Protein AF-A0A1F3V423-F1 (afdb_monomer_lite)

Radius of gyration: 25.8 Å; chains: 1; bounding box: 74×19×71 Å

Foldseek 3Di:
DLVVLVVLLVVLVVLLVVLLVLLVVLLVCLVVVVVVSNVVSVVVSVVSVVVSVVSVVVNVVCVVVPPDCVVCVVVVVVVVVSVVVVVVSVVSSVVSVVSSVVSVVVVVVVVVVVVVVVVVVVVVVVPDPPVVPDD

Sequence (135 aa):
MKEKIYEMLMEYTSLVDALVEKSEAILLASEQGNIDFINREAENRLSLVNILEHIQDKIDLLIPQINDLNSNRELLELLKVWLGELEIWSGRVQWIDNQIYDFLNAMKEDTAKEVANIFRSINQFKGYDLSSVKK

Structure (mmCIF, N/CA/C/O backbone):
data_AF-A0A1F3V423-F1
#
_entry.id   AF-A0A1F3V423-F1
#
loop_
_atom_site.group_PDB
_atom_site.id
_atom_site.type_symbol
_atom_site.label_atom_id
_atom_site.label_alt_id
_atom_site.label_comp_id
_atom_site.label_asym_id
_atom_site.label_entity_id
_atom_site.label_seq_id
_atom_site.pdbx_PDB_ins_code
_atom_site.Cartn_x
_atom_site.Cartn_y
_atom_site.Cartn_z
_atom_site.occupancy
_atom_site.B_iso_or_equiv
_atom_site.auth_seq_id
_atom_site.auth_comp_id
_atom_site.auth_asym_id
_atom_site.auth_atom_id
_atom_site.pdbx_PDB_model_num
ATOM 1 N N . MET A 1 1 ? 11.707 -1.154 -27.965 1.00 70.00 1 MET A N 1
ATOM 2 C CA . MET A 1 1 ? 12.116 -1.794 -26.690 1.00 70.00 1 MET A CA 1
ATOM 3 C C . MET A 1 1 ? 12.321 -0.748 -25.605 1.00 70.00 1 MET A C 1
ATOM 5 O O . MET A 1 1 ? 11.588 -0.805 -24.635 1.00 70.00 1 MET A O 1
ATOM 9 N N . LYS A 1 2 ? 13.226 0.227 -25.788 1.00 74.94 2 LYS A N 1
ATOM 10 C CA . LYS A 1 2 ? 13.409 1.343 -24.840 1.00 74.94 2 LYS A CA 1
ATOM 11 C C . LYS A 1 2 ? 12.117 2.109 -24.546 1.00 74.94 2 LYS A C 1
ATOM 13 O O . LYS A 1 2 ? 11.737 2.211 -23.395 1.00 74.94 2 LYS A O 1
ATOM 18 N N . GLU A 1 3 ? 11.422 2.553 -25.594 1.00 83.50 3 GLU A N 1
ATOM 19 C CA . GLU A 1 3 ? 10.132 3.260 -25.498 1.00 83.50 3 GLU A CA 1
ATOM 20 C C . GLU A 1 3 ? 9.105 2.485 -24.665 1.00 83.50 3 GLU A C 1
ATOM 22 O O . GLU A 1 3 ? 8.564 3.015 -23.707 1.00 83.50 3 GLU A O 1
ATOM 27 N N . LYS A 1 4 ? 8.975 1.179 -24.921 1.00 85.44 4 LYS A N 1
ATOM 28 C CA . LYS A 1 4 ? 8.108 0.287 -24.144 1.00 85.44 4 LYS A CA 1
ATOM 29 C C . LYS A 1 4 ? 8.486 0.219 -22.658 1.00 85.44 4 LYS A C 1
ATOM 31 O O . LYS A 1 4 ? 7.600 0.182 -21.818 1.00 85.44 4 LYS A O 1
ATOM 36 N N . ILE A 1 5 ? 9.779 0.176 -22.324 1.00 87.81 5 ILE A N 1
ATOM 37 C CA . ILE A 1 5 ? 10.213 0.199 -20.918 1.00 87.81 5 ILE A CA 1
ATOM 38 C C . ILE A 1 5 ? 9.884 1.557 -20.296 1.00 87.81 5 ILE A C 1
ATOM 40 O O . ILE A 1 5 ? 9.351 1.583 -19.198 1.00 87.81 5 ILE A O 1
ATOM 44 N N . TYR A 1 6 ? 10.133 2.672 -20.989 1.00 88.81 6 TYR A N 1
ATOM 45 C CA . TYR A 1 6 ? 9.790 4.003 -20.479 1.00 88.81 6 TYR A CA 1
ATOM 46 C C . TYR A 1 6 ? 8.294 4.148 -20.183 1.00 88.81 6 TYR A C 1
ATOM 48 O O . TYR A 1 6 ? 7.936 4.588 -19.094 1.00 88.81 6 TYR A O 1
ATOM 56 N N . GLU A 1 7 ? 7.431 3.726 -21.109 1.00 91.06 7 GLU A N 1
ATOM 57 C CA . GLU A 1 7 ? 5.976 3.722 -20.916 1.00 91.06 7 GLU A CA 1
ATOM 58 C C . GLU A 1 7 ? 5.577 2.898 -19.689 1.00 91.06 7 GLU A C 1
ATOM 60 O O . GLU A 1 7 ? 4.796 3.359 -18.862 1.00 91.06 7 GLU A O 1
ATOM 65 N N . MET A 1 8 ? 6.167 1.710 -19.531 1.00 92.31 8 MET A N 1
ATOM 66 C CA . MET A 1 8 ? 5.890 0.836 -18.393 1.00 92.31 8 MET A CA 1
ATOM 67 C C . MET A 1 8 ? 6.371 1.416 -17.063 1.00 92.31 8 MET A C 1
ATOM 69 O O . MET A 1 8 ? 5.667 1.291 -16.068 1.00 92.31 8 MET A O 1
ATOM 73 N N . LEU A 1 9 ? 7.544 2.054 -17.033 1.00 92.38 9 LEU A N 1
ATOM 74 C CA . LEU A 1 9 ? 8.047 2.724 -15.832 1.00 92.38 9 LEU A CA 1
ATOM 75 C C . LEU A 1 9 ? 7.129 3.887 -15.443 1.00 92.38 9 LEU A C 1
ATOM 77 O O . LEU A 1 9 ? 6.769 4.007 -14.280 1.00 92.38 9 LEU A O 1
ATOM 81 N N . MET A 1 10 ? 6.689 4.697 -16.412 1.00 91.25 10 MET A N 1
ATOM 82 C CA . MET A 1 10 ? 5.746 5.795 -16.173 1.00 91.25 10 MET A CA 1
ATOM 83 C C . MET A 1 10 ? 4.378 5.311 -15.679 1.00 91.25 10 MET A C 1
ATOM 85 O O . MET A 1 10 ? 3.806 5.905 -14.761 1.00 91.25 10 MET A O 1
ATOM 89 N N . GLU A 1 11 ? 3.845 4.251 -16.292 1.00 94.06 11 GLU A N 1
ATOM 90 C CA . GLU A 1 11 ? 2.592 3.617 -15.874 1.00 94.06 11 GLU A CA 1
ATOM 91 C C . GLU A 1 11 ? 2.716 3.087 -14.443 1.00 94.06 11 GLU A C 1
ATOM 93 O O . GLU A 1 11 ? 1.877 3.398 -13.599 1.00 94.06 11 GLU A O 1
ATOM 98 N N . TYR A 1 12 ? 3.799 2.360 -14.148 1.00 94.75 12 TYR A N 1
ATOM 99 C CA . TYR A 1 12 ? 4.085 1.851 -12.811 1.00 94.75 12 TYR A CA 1
ATOM 100 C C . TYR A 1 12 ? 4.153 2.987 -11.788 1.00 94.75 12 TYR A C 1
ATOM 102 O O . TYR A 1 12 ? 3.494 2.928 -10.755 1.00 94.75 12 TYR A O 1
ATOM 110 N N . THR A 1 13 ? 4.898 4.049 -12.099 1.00 92.62 13 THR A N 1
ATOM 111 C CA . THR A 1 13 ? 5.033 5.235 -11.248 1.00 92.62 13 THR A CA 1
ATOM 112 C C . THR A 1 13 ? 3.670 5.853 -10.934 1.00 92.62 13 THR A C 1
ATOM 114 O O . THR A 1 13 ? 3.325 6.032 -9.769 1.00 92.62 13 THR A O 1
ATOM 117 N N . SER A 1 14 ? 2.834 6.053 -11.952 1.00 93.56 14 SER A N 1
ATOM 118 C CA . SER A 1 14 ? 1.487 6.613 -11.770 1.00 93.56 14 SER A CA 1
ATOM 119 C C . SER A 1 14 ? 0.583 5.718 -10.908 1.00 93.56 14 SER A C 1
ATOM 121 O O . SER A 1 14 ? -0.236 6.206 -10.130 1.00 93.56 14 SER A O 1
ATOM 123 N N . LEU A 1 15 ? 0.719 4.395 -11.032 1.00 94.94 15 LEU A N 1
ATOM 124 C CA . LEU A 1 15 ? -0.051 3.433 -10.244 1.00 94.94 15 LEU A CA 1
ATOM 125 C C . LEU A 1 15 ? 0.401 3.365 -8.783 1.00 94.94 15 LEU A C 1
ATOM 127 O O . LEU A 1 15 ? -0.437 3.160 -7.904 1.00 94.94 15 LEU A O 1
ATOM 131 N N . VAL A 1 16 ? 1.692 3.553 -8.498 1.00 94.75 16 VAL A N 1
ATOM 132 C CA . VAL A 1 16 ? 2.165 3.639 -7.111 1.00 94.75 16 VAL A CA 1
ATOM 133 C C . VAL A 1 16 ? 1.713 4.939 -6.453 1.00 94.75 16 VAL A C 1
ATOM 135 O O . VAL A 1 16 ? 1.296 4.893 -5.299 1.00 94.75 16 VAL A O 1
ATOM 138 N N . ASP A 1 17 ? 1.709 6.069 -7.162 1.00 93.00 17 ASP A N 1
ATOM 139 C CA . ASP A 1 17 ? 1.133 7.310 -6.626 1.00 93.00 17 ASP A CA 1
ATOM 140 C C . ASP A 1 17 ? -0.333 7.092 -6.212 1.00 93.00 17 ASP A C 1
ATOM 142 O O . ASP A 1 17 ? -0.716 7.375 -5.075 1.00 93.00 17 ASP A O 1
ATOM 146 N N . ALA A 1 18 ? -1.132 6.455 -7.077 1.00 94.25 18 ALA A N 1
ATOM 147 C CA . ALA A 1 18 ? -2.507 6.079 -6.749 1.00 94.25 18 ALA A CA 1
ATOM 148 C C . ALA A 1 18 ? -2.594 5.104 -5.554 1.00 94.25 18 ALA A C 1
ATOM 150 O O . ALA A 1 18 ? -3.497 5.213 -4.722 1.00 94.25 18 ALA A O 1
ATOM 151 N N . LEU A 1 19 ? -1.663 4.151 -5.432 1.00 95.69 19 LEU A N 1
ATOM 152 C CA . LEU A 1 19 ? -1.585 3.231 -4.292 1.00 95.69 19 LEU A CA 1
ATOM 153 C C . LEU A 1 19 ? -1.321 3.980 -2.975 1.00 95.69 19 LEU A C 1
ATOM 155 O O . LEU A 1 19 ? -1.934 3.663 -1.949 1.00 95.69 19 LEU A O 1
ATOM 159 N N . VAL A 1 20 ? -0.424 4.967 -2.997 1.00 94.62 20 VAL A N 1
ATOM 160 C CA . VAL A 1 20 ? -0.117 5.819 -1.843 1.00 94.62 20 VAL A CA 1
ATOM 161 C C . VAL A 1 20 ? -1.347 6.632 -1.454 1.00 94.62 20 VAL A C 1
ATOM 163 O O . VAL A 1 20 ? -1.753 6.571 -0.295 1.00 94.62 20 VAL A O 1
ATOM 166 N N . GLU A 1 21 ? -2.009 7.292 -2.407 1.00 94.44 21 GLU A N 1
ATOM 167 C CA . GLU A 1 21 ? -3.246 8.045 -2.154 1.00 94.44 21 GLU A CA 1
ATOM 168 C C . GLU A 1 21 ? -4.336 7.170 -1.514 1.00 94.44 21 GLU A C 1
ATOM 170 O O . GLU A 1 21 ? -5.010 7.579 -0.565 1.00 94.44 21 GLU A O 1
ATOM 175 N N . LYS A 1 22 ? -4.497 5.926 -1.987 1.00 94.75 22 LYS A N 1
ATOM 176 C CA . LYS A 1 22 ? -5.437 4.968 -1.385 1.00 94.75 22 LYS A CA 1
ATOM 177 C C . LYS A 1 22 ? -5.039 4.571 0.030 1.00 94.75 22 LYS A C 1
ATOM 179 O O . LYS A 1 22 ? -5.908 4.469 0.893 1.00 94.75 22 LYS A O 1
ATOM 184 N N . SER A 1 23 ? -3.750 4.372 0.280 1.00 96.44 23 SER A N 1
ATOM 185 C CA . SER A 1 23 ? -3.239 4.057 1.616 1.00 96.44 23 SER A CA 1
ATOM 186 C C . SER A 1 23 ? -3.521 5.205 2.595 1.00 96.44 23 SER A C 1
ATOM 188 O O . SER A 1 23 ? -4.002 4.967 3.700 1.00 96.44 23 SER A O 1
ATOM 190 N N . GLU A 1 24 ? -3.324 6.454 2.173 1.00 96.06 24 GLU A N 1
ATOM 191 C CA . GLU A 1 24 ? -3.639 7.645 2.975 1.00 96.06 24 GLU A CA 1
ATOM 192 C C . GLU A 1 24 ? -5.141 7.813 3.224 1.00 96.06 24 GLU A C 1
ATOM 194 O O . GLU A 1 24 ? -5.556 8.151 4.333 1.00 96.06 24 GLU A O 1
ATOM 199 N N . ALA A 1 25 ? -5.978 7.521 2.226 1.00 96.00 25 ALA A N 1
ATOM 200 C CA . ALA A 1 25 ? -7.427 7.537 2.397 1.00 96.00 25 ALA A CA 1
ATOM 201 C C . ALA A 1 25 ? -7.895 6.491 3.425 1.00 96.00 25 ALA A C 1
ATOM 203 O O . ALA A 1 25 ? -8.775 6.778 4.239 1.00 96.00 25 ALA A O 1
ATOM 204 N N . ILE A 1 26 ? -7.297 5.292 3.419 1.00 97.25 26 ILE A N 1
ATOM 205 C CA . ILE A 1 26 ? -7.574 4.252 4.421 1.00 97.25 26 ILE A CA 1
ATOM 206 C C . ILE A 1 26 ? -7.109 4.704 5.808 1.00 97.25 26 ILE A C 1
ATOM 208 O O . ILE A 1 26 ? -7.835 4.499 6.780 1.00 97.25 26 ILE A O 1
ATOM 212 N N . LEU A 1 27 ? -5.943 5.344 5.913 1.00 97.19 27 LEU A N 1
ATOM 213 C CA . LEU A 1 27 ? -5.446 5.892 7.175 1.00 97.19 27 LEU A CA 1
ATOM 214 C C . LEU A 1 27 ? -6.431 6.903 7.773 1.00 97.19 27 LEU A C 1
ATOM 216 O O . LEU A 1 27 ? -6.875 6.729 8.906 1.00 97.19 27 LEU A O 1
ATOM 220 N N . LEU A 1 28 ? -6.862 7.886 6.981 1.00 96.62 28 LEU A N 1
ATOM 221 C CA . LEU A 1 28 ? -7.843 8.882 7.414 1.00 96.62 28 LEU A CA 1
ATOM 222 C C . LEU A 1 28 ? -9.179 8.243 7.8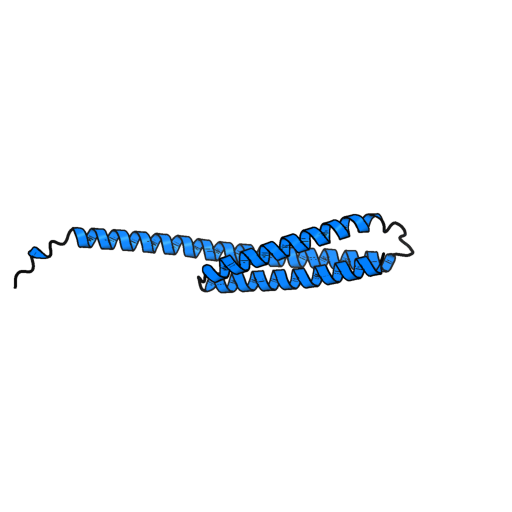29 1.00 96.62 28 LEU A C 1
ATOM 224 O O . LEU A 1 28 ? -9.801 8.653 8.807 1.00 96.62 28 LEU A O 1
ATOM 228 N N . ALA A 1 29 ? -9.635 7.224 7.100 1.00 96.06 29 ALA A N 1
ATOM 229 C CA . ALA A 1 29 ? -10.852 6.499 7.453 1.00 96.06 29 ALA A CA 1
ATOM 230 C C . ALA A 1 29 ? -10.691 5.669 8.738 1.00 96.06 29 ALA A C 1
ATOM 232 O O . ALA A 1 29 ? -11.660 5.521 9.486 1.00 96.06 29 ALA A O 1
ATOM 233 N N . SER A 1 30 ? -9.481 5.171 9.012 1.00 95.50 30 SER A N 1
ATOM 234 C CA . SER A 1 30 ? -9.134 4.440 10.238 1.00 95.50 30 SER A CA 1
ATOM 235 C C . SER A 1 30 ? -9.191 5.350 11.462 1.00 95.50 30 SER A C 1
ATOM 237 O O . SER A 1 30 ? -9.780 4.972 12.469 1.00 95.50 30 SER A O 1
ATOM 239 N N . GLU A 1 31 ? -8.695 6.584 11.350 1.00 93.50 31 GLU A N 1
ATOM 240 C CA . GLU A 1 31 ? -8.829 7.611 12.397 1.00 93.50 31 GLU A CA 1
AT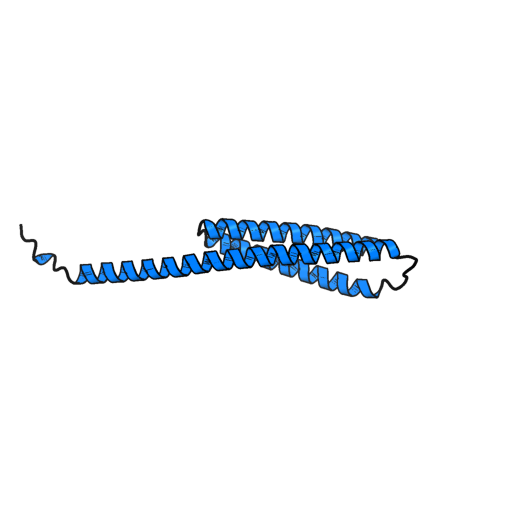OM 241 C C . GLU A 1 31 ? -10.295 7.950 12.713 1.00 93.50 31 GLU A C 1
ATOM 243 O O . GLU A 1 31 ? -10.650 8.240 13.854 1.00 93.50 31 GLU A O 1
ATOM 248 N N . GLN A 1 32 ? -11.161 7.907 11.699 1.00 94.00 32 GLN A N 1
ATOM 249 C CA . GLN A 1 32 ? -12.588 8.226 11.817 1.00 94.00 32 GLN A CA 1
ATOM 250 C C . GLN A 1 32 ? -13.451 7.019 12.211 1.00 94.00 32 GLN A C 1
ATOM 252 O O . GLN A 1 32 ? -14.654 7.169 12.427 1.00 94.00 32 GLN A O 1
ATOM 257 N N . GLY A 1 33 ? -12.870 5.819 12.257 1.00 92.31 33 GLY A N 1
ATOM 258 C CA . GLY A 1 33 ? -13.586 4.571 12.502 1.00 92.31 33 GLY A CA 1
ATOM 259 C C . GLY A 1 33 ? -14.563 4.158 11.394 1.00 92.31 33 GLY A C 1
ATOM 260 O O . GLY A 1 33 ? -15.511 3.414 11.647 1.00 92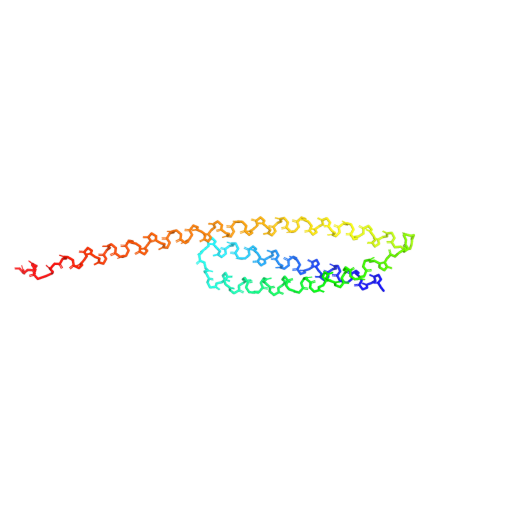.31 33 GLY A O 1
ATOM 261 N N . ASN A 1 34 ? -14.357 4.623 10.159 1.00 94.62 34 ASN A N 1
ATOM 262 C CA . ASN A 1 34 ? -15.232 4.327 9.025 1.00 94.62 34 ASN A CA 1
ATOM 263 C C . ASN A 1 34 ? -14.887 2.969 8.382 1.00 94.62 34 ASN A C 1
ATOM 265 O O . ASN A 1 34 ? -14.277 2.901 7.313 1.00 94.62 34 ASN A O 1
ATOM 269 N N . ILE A 1 35 ? -15.287 1.880 9.044 1.00 92.94 35 ILE A N 1
ATOM 270 C CA . ILE A 1 35 ? -14.951 0.500 8.650 1.00 92.94 35 ILE A CA 1
ATOM 271 C C . ILE A 1 35 ? -15.435 0.136 7.238 1.00 92.94 35 ILE A C 1
ATOM 273 O O . ILE A 1 35 ? -14.706 -0.516 6.492 1.00 92.94 35 ILE A O 1
ATOM 277 N N . ASP A 1 36 ? -16.628 0.577 6.834 1.00 94.38 36 ASP A N 1
ATOM 278 C CA . ASP A 1 36 ? -17.167 0.264 5.503 1.00 94.38 36 ASP A CA 1
ATOM 279 C C . ASP A 1 36 ? -16.312 0.879 4.388 1.00 94.38 36 ASP A C 1
ATOM 281 O O . ASP A 1 36 ? -16.035 0.235 3.371 1.00 94.38 36 ASP A O 1
ATOM 285 N N . PHE A 1 37 ? -15.851 2.117 4.590 1.00 95.00 37 PHE A N 1
ATOM 286 C CA . PHE A 1 37 ? -14.930 2.768 3.664 1.00 95.00 37 PHE A CA 1
ATOM 287 C C . PHE A 1 37 ? -13.573 2.060 3.636 1.00 95.00 37 PHE A C 1
ATOM 289 O O . PHE A 1 37 ? -13.052 1.809 2.551 1.00 95.00 37 PHE A O 1
ATOM 296 N N . ILE A 1 38 ? -13.030 1.699 4.806 1.00 95.69 38 ILE A N 1
ATOM 297 C CA . ILE A 1 38 ? -11.758 0.968 4.919 1.00 95.69 38 ILE A CA 1
ATOM 298 C C . ILE A 1 38 ? -11.812 -0.332 4.115 1.00 95.69 38 ILE A C 1
ATOM 300 O O . ILE A 1 38 ? -10.920 -0.572 3.308 1.00 95.69 38 ILE A O 1
ATOM 304 N N . ASN A 1 39 ? -12.868 -1.134 4.275 1.00 94.06 39 ASN A N 1
ATOM 305 C CA . ASN A 1 39 ? -13.011 -2.407 3.563 1.00 94.06 39 ASN A CA 1
ATOM 306 C C . ASN A 1 39 ? -13.033 -2.211 2.042 1.00 94.06 39 ASN A C 1
ATOM 308 O O . ASN A 1 39 ? -12.285 -2.869 1.321 1.00 94.06 39 ASN A O 1
ATOM 312 N N . ARG A 1 40 ? -13.841 -1.261 1.553 1.00 94.94 40 ARG A N 1
ATOM 313 C CA . ARG A 1 40 ? -13.933 -0.979 0.116 1.00 94.94 40 ARG A CA 1
ATOM 314 C C . ARG A 1 40 ? -12.606 -0.484 -0.457 1.00 94.94 40 ARG A C 1
ATOM 316 O O . ARG A 1 40 ? -12.184 -0.929 -1.521 1.00 94.94 40 ARG A O 1
ATOM 323 N N . GLU A 1 41 ? -11.948 0.458 0.215 1.00 94.69 41 GLU A N 1
ATOM 324 C CA . GLU A 1 41 ? -10.683 0.989 -0.292 1.00 94.69 41 GLU A CA 1
ATOM 325 C C . GLU A 1 41 ? -9.526 -0.006 -0.144 1.00 94.69 41 GLU A C 1
ATOM 327 O O . GLU A 1 41 ? -8.624 0.014 -0.977 1.00 94.69 41 GLU A O 1
ATOM 332 N N . ALA A 1 42 ? -9.562 -0.920 0.830 1.00 94.31 42 ALA A N 1
ATOM 333 C CA . ALA A 1 42 ? -8.593 -2.009 0.940 1.00 94.31 42 ALA A CA 1
ATOM 334 C C . ALA A 1 42 ? -8.687 -2.984 -0.247 1.00 94.31 42 ALA A C 1
ATOM 336 O O . ALA A 1 42 ? -7.658 -3.372 -0.798 1.00 94.31 42 ALA A O 1
ATOM 337 N N . GLU A 1 43 ? -9.899 -3.324 -0.699 1.00 95.19 43 GLU A N 1
ATOM 338 C CA . GLU A 1 43 ? -10.101 -4.121 -1.919 1.00 95.19 43 GLU A CA 1
ATOM 339 C C . GLU A 1 43 ? -9.574 -3.393 -3.165 1.00 95.19 43 GLU A C 1
ATOM 341 O O . GLU A 1 43 ? -8.846 -3.976 -3.973 1.00 95.19 43 GLU A O 1
ATOM 346 N N . ASN A 1 44 ? -9.873 -2.095 -3.295 1.00 94.19 44 ASN A N 1
ATOM 347 C CA . ASN A 1 44 ? -9.350 -1.270 -4.389 1.00 94.19 44 ASN A CA 1
ATOM 348 C C . ASN A 1 44 ? -7.816 -1.217 -4.372 1.00 94.19 44 ASN A C 1
ATOM 350 O O . ASN A 1 44 ? -7.170 -1.352 -5.412 1.00 94.19 44 ASN A O 1
ATOM 354 N N . ARG A 1 45 ? -7.226 -1.042 -3.185 1.00 95.12 45 ARG A N 1
ATOM 355 C CA . ARG A 1 45 ? -5.777 -1.019 -2.984 1.00 95.12 45 ARG A CA 1
ATOM 356 C C . ARG A 1 45 ? -5.145 -2.360 -3.356 1.00 95.12 45 ARG A C 1
ATOM 358 O O . ARG A 1 45 ? -4.136 -2.366 -4.052 1.00 95.12 45 ARG A O 1
ATOM 365 N N . LEU A 1 46 ? -5.755 -3.482 -2.973 1.00 95.50 46 LEU A N 1
ATOM 366 C CA . LEU A 1 46 ? -5.302 -4.816 -3.373 1.00 95.50 46 LEU A CA 1
ATOM 367 C C . LEU A 1 46 ? -5.339 -4.990 -4.898 1.00 95.50 46 LEU A C 1
ATOM 369 O O . LEU A 1 46 ? -4.399 -5.526 -5.481 1.00 95.50 46 LEU A O 1
ATOM 373 N N . SER A 1 47 ? -6.384 -4.491 -5.563 1.00 96.00 47 SER A N 1
ATOM 374 C CA . SER A 1 47 ? -6.444 -4.511 -7.028 1.00 96.00 47 SER A CA 1
ATOM 375 C C . SER A 1 47 ? -5.288 -3.735 -7.665 1.00 96.00 47 SER A C 1
ATOM 377 O O . SER A 1 47 ? -4.753 -4.192 -8.673 1.00 96.00 47 SER A O 1
ATOM 379 N N . LEU A 1 48 ? -4.891 -2.588 -7.102 1.00 95.56 48 LEU A N 1
ATOM 380 C CA . LEU A 1 48 ? -3.740 -1.819 -7.588 1.00 95.56 48 LEU A CA 1
ATOM 381 C C . LEU A 1 48 ? -2.425 -2.578 -7.395 1.00 95.56 48 LEU A C 1
ATOM 383 O O . LEU A 1 48 ? -1.622 -2.623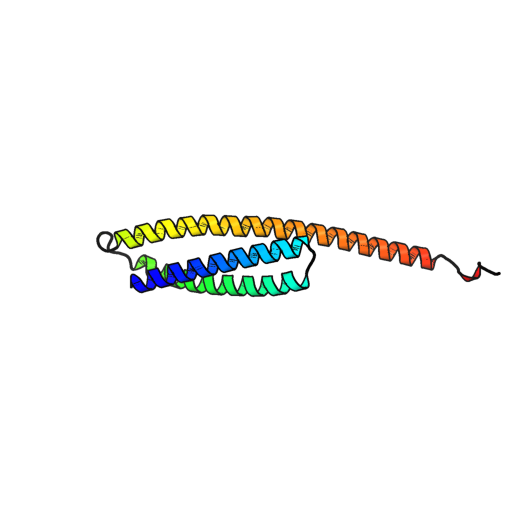 -8.323 1.00 95.56 48 LEU A O 1
ATOM 387 N N . VAL A 1 49 ? -2.229 -3.219 -6.237 1.00 95.06 49 VAL A N 1
ATOM 388 C CA . VAL A 1 49 ? -1.047 -4.061 -5.976 1.00 95.06 49 VAL A CA 1
ATOM 389 C C . VAL A 1 49 ? -0.933 -5.172 -7.020 1.00 95.06 49 VAL A C 1
ATOM 391 O O . VAL A 1 49 ? 0.120 -5.321 -7.629 1.00 95.06 49 VAL A O 1
ATOM 394 N N . ASN A 1 50 ? -2.026 -5.876 -7.316 1.00 96.38 50 ASN A N 1
ATOM 395 C CA . ASN A 1 50 ? -2.015 -6.950 -8.315 1.00 96.38 50 ASN A CA 1
ATOM 396 C C . ASN A 1 50 ? -1.656 -6.444 -9.729 1.00 96.38 50 ASN A C 1
ATOM 398 O O . ASN A 1 50 ? -1.000 -7.143 -10.501 1.00 96.38 50 ASN A O 1
ATOM 402 N N . ILE A 1 51 ? -2.093 -5.231 -10.094 1.00 95.88 51 ILE A N 1
ATOM 403 C CA . ILE A 1 51 ? -1.730 -4.614 -11.381 1.00 95.88 51 ILE A CA 1
ATOM 404 C C . ILE A 1 51 ? -0.239 -4.259 -11.392 1.00 95.88 51 ILE A C 1
ATOM 406 O O . ILE A 1 51 ? 0.446 -4.554 -12.373 1.00 95.88 51 ILE A O 1
ATOM 410 N N . LEU A 1 52 ? 0.263 -3.662 -10.307 1.00 95.06 52 LEU A N 1
ATOM 411 C CA . LEU A 1 52 ? 1.676 -3.320 -10.148 1.00 95.06 52 LEU A CA 1
ATOM 412 C C . LEU A 1 52 ? 2.564 -4.562 -10.256 1.00 95.06 52 LEU A C 1
ATOM 414 O O . LEU A 1 52 ? 3.507 -4.547 -11.040 1.00 95.06 52 LEU A O 1
ATOM 418 N N . GLU A 1 53 ? 2.222 -5.658 -9.575 1.00 94.81 53 GLU A N 1
ATOM 419 C CA . GLU A 1 53 ? 2.938 -6.939 -9.684 1.00 94.81 53 GLU A CA 1
ATOM 420 C C . GLU A 1 53 ? 3.027 -7.417 -11.140 1.00 94.81 53 GLU A C 1
ATOM 422 O O . GLU A 1 53 ? 4.101 -7.758 -11.633 1.00 94.81 53 GLU A O 1
ATOM 427 N N . HIS A 1 54 ? 1.923 -7.345 -11.887 1.00 95.12 54 HIS A N 1
ATOM 428 C CA . HIS A 1 54 ? 1.916 -7.761 -13.287 1.00 95.12 54 HIS A CA 1
ATOM 429 C C . HIS A 1 54 ? 2.783 -6.873 -14.199 1.00 95.12 54 HIS A C 1
ATOM 431 O O . HIS A 1 54 ? 3.323 -7.345 -15.207 1.00 95.12 54 HIS A O 1
ATOM 437 N N . ILE A 1 55 ? 2.898 -5.579 -13.895 1.00 93.62 55 ILE A N 1
ATOM 438 C CA . ILE A 1 55 ? 3.793 -4.671 -14.624 1.00 93.62 55 ILE A CA 1
ATOM 439 C C . ILE A 1 55 ? 5.248 -4.936 -14.220 1.00 93.62 55 ILE A C 1
ATOM 441 O O . ILE A 1 55 ? 6.099 -5.006 -15.110 1.00 93.62 55 ILE A O 1
ATOM 445 N N . GLN A 1 56 ? 5.520 -5.158 -12.930 1.00 92.31 56 GLN A N 1
ATOM 446 C CA . GLN A 1 56 ? 6.842 -5.509 -12.406 1.00 92.31 56 GLN A CA 1
ATOM 447 C C . GLN A 1 56 ? 7.396 -6.760 -13.094 1.00 92.31 56 GLN A C 1
ATOM 449 O O . GLN A 1 56 ? 8.481 -6.703 -13.667 1.00 92.31 56 GLN A O 1
ATOM 454 N N . ASP A 1 57 ? 6.608 -7.837 -13.168 1.00 94.00 57 ASP A N 1
ATOM 455 C CA . ASP A 1 57 ? 6.995 -9.080 -13.847 1.00 94.00 57 ASP A CA 1
ATOM 456 C C . ASP A 1 57 ? 7.439 -8.829 -15.295 1.00 94.00 57 ASP A C 1
ATOM 458 O O . ASP A 1 57 ? 8.423 -9.384 -15.791 1.00 94.00 57 ASP A O 1
ATOM 462 N N . LYS A 1 58 ? 6.717 -7.962 -16.010 1.00 91.88 58 LYS A N 1
ATOM 463 C CA . LYS A 1 58 ? 7.061 -7.612 -17.391 1.00 91.88 58 LYS A CA 1
ATOM 464 C C . LYS A 1 58 ? 8.332 -6.765 -17.467 1.00 91.88 58 LYS A C 1
ATOM 466 O O . LYS A 1 58 ? 9.094 -6.946 -18.415 1.00 91.88 58 LYS A O 1
ATOM 471 N N . ILE A 1 59 ? 8.550 -5.841 -16.528 1.00 89.88 59 ILE A N 1
ATOM 472 C CA . ILE A 1 59 ? 9.781 -5.039 -16.448 1.00 89.88 59 ILE A CA 1
ATOM 473 C C . ILE A 1 59 ? 10.976 -5.967 -16.194 1.00 89.88 59 ILE A C 1
ATOM 475 O O . ILE A 1 59 ? 11.967 -5.898 -16.924 1.00 89.88 59 ILE A O 1
ATOM 479 N N . ASP A 1 60 ? 10.848 -6.902 -15.255 1.00 88.56 60 ASP A N 1
ATOM 480 C CA . ASP A 1 60 ? 11.900 -7.853 -14.887 1.00 88.56 60 ASP A CA 1
ATOM 481 C C . ASP A 1 60 ? 12.278 -8.793 -16.036 1.00 88.56 60 ASP A C 1
ATOM 483 O O . ASP A 1 60 ? 13.447 -9.139 -16.202 1.00 88.56 60 ASP A O 1
ATOM 487 N N . LEU A 1 61 ? 11.330 -9.147 -16.908 1.00 90.06 61 LEU A N 1
ATOM 488 C CA . LEU A 1 61 ? 11.618 -9.901 -18.134 1.00 90.06 61 LEU A CA 1
ATOM 489 C C . LEU A 1 61 ? 12.379 -9.085 -19.192 1.00 90.06 61 LEU A C 1
ATOM 491 O O . LEU A 1 61 ? 13.052 -9.660 -20.057 1.00 90.06 61 LEU A O 1
ATOM 495 N N . LEU A 1 62 ? 12.257 -7.756 -19.167 1.00 85.56 62 LEU A N 1
ATOM 496 C CA . LEU A 1 62 ? 12.870 -6.853 -20.141 1.00 85.56 62 LEU A CA 1
ATOM 497 C C . LEU A 1 62 ? 14.260 -6.373 -19.706 1.00 85.56 62 LEU A C 1
ATOM 499 O O . LEU A 1 62 ? 15.119 -6.193 -20.569 1.00 85.56 62 LEU A O 1
ATOM 503 N N . ILE A 1 63 ? 14.511 -6.218 -18.402 1.00 82.81 63 ILE A N 1
ATOM 504 C CA . ILE A 1 63 ? 15.798 -5.744 -17.861 1.00 82.81 63 ILE A CA 1
ATOM 505 C C . ILE A 1 63 ? 17.003 -6.575 -18.361 1.00 82.81 63 ILE A C 1
ATOM 507 O O . ILE A 1 63 ? 17.955 -5.975 -18.866 1.00 82.81 63 ILE A O 1
ATOM 511 N N . PRO A 1 64 ? 16.992 -7.926 -18.337 1.00 83.25 64 PRO A N 1
ATOM 512 C CA . PRO A 1 64 ? 18.114 -8.746 -18.811 1.00 83.25 64 PRO A CA 1
ATOM 513 C C . PRO A 1 64 ? 18.400 -8.628 -20.313 1.00 83.25 64 PRO A C 1
ATOM 515 O O . PRO A 1 64 ? 19.431 -9.096 -20.791 1.00 83.25 64 PRO A O 1
ATOM 518 N N . GLN A 1 65 ? 17.481 -8.048 -21.090 1.00 81.94 65 GLN A N 1
ATOM 519 C CA . GLN A 1 65 ? 17.652 -7.849 -22.531 1.00 81.94 65 GLN A CA 1
ATOM 520 C C . GLN A 1 65 ? 18.453 -6.570 -22.836 1.00 81.94 65 GLN A C 1
ATOM 522 O O . GLN A 1 65 ? 18.891 -6.361 -23.969 1.00 81.94 65 GLN A O 1
ATOM 527 N N . ILE A 1 66 ? 18.706 -5.734 -21.822 1.00 78.12 66 ILE A N 1
ATOM 528 C CA . ILE A 1 66 ? 19.483 -4.492 -21.901 1.00 78.12 66 ILE A CA 1
ATOM 529 C C . ILE A 1 66 ? 20.987 -4.820 -21.781 1.00 78.12 66 ILE A C 1
ATOM 531 O O . ILE A 1 66 ? 21.652 -4.451 -20.820 1.00 78.12 66 ILE A O 1
ATOM 535 N N . ASN A 1 67 ? 21.541 -5.551 -22.754 1.00 67.19 67 ASN A N 1
ATOM 536 C CA . ASN A 1 67 ? 22.923 -6.062 -22.682 1.00 67.19 67 ASN A CA 1
ATOM 537 C C . ASN A 1 67 ? 23.998 -5.123 -23.262 1.00 67.19 67 ASN A C 1
ATOM 539 O O . ASN A 1 67 ? 25.187 -5.352 -23.052 1.00 67.19 67 ASN A O 1
ATOM 543 N N . ASP A 1 68 ? 23.616 -4.060 -23.977 1.00 74.94 68 ASP A N 1
ATOM 544 C CA . ASP A 1 68 ? 24.577 -3.093 -24.528 1.00 74.94 68 ASP A CA 1
ATOM 545 C C . ASP A 1 68 ? 24.673 -1.835 -23.651 1.00 74.94 68 ASP A C 1
ATOM 547 O O . ASP A 1 68 ? 23.837 -0.931 -23.735 1.00 74.94 68 ASP A O 1
ATOM 551 N N . LEU A 1 69 ? 25.713 -1.784 -22.816 1.00 64.12 69 LEU A N 1
ATOM 552 C CA . LEU A 1 69 ? 26.012 -0.680 -21.898 1.00 64.12 69 LEU A CA 1
ATOM 553 C C . LEU A 1 69 ? 26.222 0.667 -22.606 1.00 64.12 69 LEU A C 1
ATOM 555 O O . LEU A 1 69 ? 25.831 1.699 -22.062 1.00 64.12 69 LEU A O 1
ATOM 559 N N . ASN A 1 70 ? 26.802 0.680 -23.810 1.00 67.25 70 ASN A N 1
ATOM 560 C CA . ASN A 1 70 ? 27.093 1.931 -24.515 1.00 67.25 70 ASN A CA 1
ATOM 561 C C . ASN A 1 70 ? 25.826 2.531 -25.123 1.00 67.25 70 ASN A C 1
ATOM 563 O O . ASN A 1 70 ? 25.600 3.737 -25.028 1.00 67.25 70 ASN A O 1
ATOM 567 N N . SER A 1 71 ? 24.968 1.687 -25.694 1.00 73.12 71 SER A N 1
ATOM 568 C CA . SER A 1 71 ? 23.729 2.143 -26.321 1.00 73.12 71 SER A CA 1
ATOM 569 C C . SER A 1 71 ? 22.608 2.412 -25.315 1.00 73.12 71 SER A C 1
ATOM 571 O O . SER A 1 71 ? 21.672 3.130 -25.655 1.00 73.12 71 SER A O 1
ATOM 573 N N . ASN A 1 72 ? 22.656 1.865 -24.093 1.00 81.12 72 ASN A N 1
ATOM 574 C CA . ASN A 1 72 ? 21.552 1.931 -23.118 1.00 81.12 72 ASN A CA 1
ATOM 575 C C . ASN A 1 72 ? 21.875 2.687 -21.821 1.00 81.12 72 ASN A C 1
ATOM 577 O O . ASN A 1 72 ? 21.103 2.598 -20.869 1.00 81.12 72 ASN A O 1
ATOM 581 N N . ARG A 1 73 ? 22.977 3.442 -21.768 1.00 84.25 73 ARG A N 1
ATOM 582 C CA . ARG A 1 73 ? 23.406 4.156 -20.555 1.00 84.25 73 ARG A CA 1
ATOM 583 C C . ARG A 1 73 ? 22.297 4.990 -19.899 1.00 84.25 73 ARG A C 1
ATOM 585 O O . ARG A 1 73 ? 22.084 4.859 -18.702 1.00 84.25 73 ARG A O 1
ATOM 592 N N . GLU A 1 74 ? 21.582 5.795 -20.681 1.00 85.75 74 GLU A N 1
ATOM 593 C CA . GLU A 1 74 ? 20.481 6.642 -20.196 1.00 85.75 74 GLU A CA 1
ATOM 594 C C . GLU A 1 74 ? 19.355 5.822 -19.551 1.00 85.75 74 GLU A C 1
ATOM 596 O O . GLU A 1 74 ? 18.881 6.145 -18.467 1.00 85.75 74 GLU A O 1
ATOM 601 N N . LEU A 1 75 ? 18.967 4.712 -20.183 1.00 85.62 75 LEU A N 1
ATOM 602 C CA . LEU A 1 75 ? 17.948 3.811 -19.649 1.00 85.62 75 LEU A CA 1
ATOM 603 C C . LEU A 1 75 ? 18.405 3.155 -18.339 1.00 85.62 75 LEU A C 1
ATOM 605 O O . LEU A 1 75 ? 17.614 3.019 -17.413 1.00 85.62 75 LEU A O 1
ATOM 609 N N . LEU A 1 76 ? 19.681 2.770 -18.239 1.00 86.19 76 LEU A N 1
ATOM 610 C CA . LEU A 1 76 ? 20.246 2.200 -17.013 1.00 86.19 76 LEU A CA 1
ATOM 611 C C . LEU A 1 76 ? 20.316 3.226 -15.875 1.00 86.19 76 LEU A C 1
ATOM 613 O O . LEU A 1 76 ? 20.108 2.864 -14.719 1.00 86.19 76 LEU A O 1
ATOM 617 N N . GLU A 1 77 ? 20.623 4.487 -16.180 1.00 88.12 77 GLU A N 1
ATOM 618 C CA . GLU A 1 77 ? 20.582 5.579 -15.202 1.00 88.12 77 GLU A CA 1
ATOM 619 C C . GLU A 1 77 ? 19.141 5.838 -14.735 1.00 88.12 77 GLU A C 1
ATOM 621 O O . GLU A 1 77 ? 18.915 5.907 -13.527 1.00 88.12 77 GLU A O 1
ATOM 626 N N . LEU A 1 78 ? 18.160 5.856 -15.648 1.00 89.19 78 LEU A N 1
ATOM 627 C CA . LEU A 1 78 ? 16.747 5.977 -15.279 1.00 89.19 78 LEU A CA 1
ATOM 628 C C . LEU A 1 78 ? 16.289 4.821 -14.382 1.00 89.19 78 LEU A C 1
ATOM 630 O O . LEU A 1 78 ? 15.687 5.068 -13.344 1.00 89.19 78 LEU A O 1
ATOM 634 N N . LEU A 1 79 ? 16.585 3.572 -14.751 1.00 88.88 79 LEU A N 1
ATOM 635 C CA . LEU A 1 79 ? 16.194 2.400 -13.961 1.00 88.88 79 LEU A CA 1
ATOM 636 C C . LEU A 1 79 ? 16.748 2.462 -12.534 1.00 88.88 79 LEU A C 1
ATOM 638 O O . LEU A 1 79 ? 16.057 2.087 -11.595 1.00 88.88 79 LEU A O 1
ATOM 642 N N . LYS A 1 80 ? 17.974 2.966 -12.350 1.00 89.56 80 LYS A N 1
ATOM 643 C CA . LYS A 1 80 ? 18.551 3.164 -11.011 1.00 89.56 80 LYS A CA 1
ATOM 644 C C . LYS A 1 80 ? 17.792 4.207 -10.198 1.00 89.56 80 LYS A C 1
ATOM 646 O O . LYS A 1 80 ? 17.569 3.980 -9.014 1.00 89.56 80 LYS A O 1
ATOM 651 N N . VAL A 1 81 ? 17.427 5.334 -10.813 1.00 92.06 81 VAL A N 1
ATOM 652 C CA . VAL A 1 81 ? 16.635 6.381 -10.147 1.00 92.06 81 VAL A CA 1
ATOM 653 C C . VAL A 1 81 ? 15.267 5.829 -9.765 1.00 92.06 81 VAL A C 1
ATOM 655 O O . VAL A 1 81 ? 14.892 5.900 -8.601 1.00 92.06 81 VAL A O 1
ATOM 658 N N . TRP A 1 82 ? 14.588 5.192 -10.716 1.00 92.50 82 TRP A N 1
ATOM 659 C CA . TRP A 1 82 ? 13.279 4.587 -10.511 1.00 92.50 82 TRP A CA 1
ATOM 660 C C . TRP A 1 82 ? 13.291 3.541 -9.388 1.00 92.50 82 TRP A C 1
ATOM 662 O O . TRP A 1 82 ? 12.448 3.592 -8.502 1.00 92.50 82 TRP A O 1
ATOM 672 N N . LEU A 1 83 ? 14.289 2.649 -9.341 1.00 89.25 83 LEU A N 1
ATOM 673 C CA . LEU A 1 83 ? 14.440 1.689 -8.236 1.00 89.25 83 LEU A CA 1
ATOM 674 C C . LEU A 1 83 ? 14.602 2.378 -6.871 1.00 89.25 83 LEU A C 1
ATOM 676 O O . LEU A 1 83 ? 14.041 1.912 -5.883 1.00 89.25 83 LEU A O 1
ATOM 680 N N . GLY A 1 84 ? 15.343 3.488 -6.811 1.00 91.25 84 GLY A N 1
ATOM 681 C CA . GLY A 1 84 ? 15.468 4.283 -5.587 1.00 91.25 84 GLY A CA 1
ATOM 682 C C . GLY A 1 84 ? 14.149 4.945 -5.171 1.00 91.25 84 GLY A C 1
ATOM 683 O O . GLY A 1 84 ? 13.816 4.971 -3.989 1.00 91.25 84 GLY A O 1
ATOM 684 N N . GLU A 1 85 ? 13.367 5.439 -6.132 1.00 90.44 85 GLU A N 1
ATOM 685 C CA . GLU A 1 85 ? 12.026 5.984 -5.878 1.00 90.44 85 GLU A CA 1
ATOM 686 C C . GLU A 1 85 ? 11.066 4.906 -5.359 1.00 90.44 85 GLU A C 1
ATOM 688 O O . GLU A 1 85 ? 10.337 5.146 -4.395 1.00 90.44 85 GLU A O 1
ATOM 693 N N . LEU A 1 86 ? 11.124 3.692 -5.917 1.00 88.88 86 LEU A N 1
ATOM 694 C CA . LEU A 1 86 ? 10.337 2.558 -5.432 1.00 88.88 86 LEU A CA 1
ATOM 695 C C . LEU A 1 86 ? 10.650 2.201 -3.981 1.00 88.88 86 LEU A C 1
ATOM 697 O O . LEU A 1 86 ? 9.732 1.909 -3.214 1.00 88.88 86 LEU A O 1
ATOM 701 N N . GLU A 1 87 ? 11.921 2.238 -3.586 1.00 90.81 87 GLU A N 1
ATOM 702 C CA . GLU A 1 87 ? 12.315 1.982 -2.200 1.00 90.81 87 GLU A CA 1
ATOM 703 C C . GLU A 1 87 ? 11.681 3.015 -1.256 1.00 90.81 87 GLU A C 1
ATOM 705 O O . GLU A 1 87 ? 11.049 2.642 -0.264 1.00 90.81 87 GLU A O 1
ATOM 710 N N . ILE A 1 88 ? 11.739 4.302 -1.614 1.00 92.12 88 ILE A N 1
ATOM 711 C CA . ILE A 1 88 ? 11.113 5.392 -0.847 1.00 92.12 88 ILE A CA 1
ATOM 712 C C . ILE A 1 88 ? 9.602 5.172 -0.721 1.00 92.12 88 ILE A C 1
ATOM 714 O O . ILE A 1 88 ? 9.034 5.295 0.368 1.00 92.12 88 ILE A O 1
ATOM 718 N N . TRP A 1 89 ? 8.938 4.834 -1.823 1.00 91.75 89 TRP A N 1
ATOM 719 C CA . TRP A 1 89 ? 7.498 4.610 -1.839 1.00 91.75 89 TRP A CA 1
ATOM 720 C C . TRP A 1 89 ? 7.077 3.384 -1.043 1.00 91.75 89 TRP A C 1
ATOM 722 O O . TRP A 1 89 ? 6.125 3.466 -0.267 1.00 91.75 89 TRP A O 1
ATOM 732 N N . SER A 1 90 ? 7.813 2.280 -1.164 1.00 89.44 90 SER A N 1
ATOM 733 C CA . SER A 1 90 ? 7.574 1.082 -0.360 1.00 89.44 90 SER A CA 1
ATOM 734 C C . SER A 1 90 ? 7.692 1.388 1.136 1.00 89.44 90 SER A C 1
ATOM 736 O O . SER A 1 90 ? 6.814 1.010 1.913 1.00 89.44 90 SER A O 1
ATOM 738 N N . GLY A 1 91 ? 8.695 2.183 1.528 1.00 93.00 91 GLY A N 1
ATOM 739 C CA . GLY A 1 91 ? 8.864 2.646 2.901 1.00 93.00 91 GLY A CA 1
ATOM 740 C C . GLY A 1 91 ? 7.706 3.525 3.379 1.00 93.00 91 GLY A C 1
ATOM 741 O O . GLY A 1 91 ? 7.229 3.351 4.501 1.00 93.00 91 GLY A O 1
ATOM 742 N N . ARG A 1 92 ? 7.199 4.433 2.532 1.00 94.12 92 ARG A N 1
ATOM 743 C CA . ARG A 1 92 ? 6.029 5.269 2.857 1.00 94.12 92 ARG A CA 1
ATOM 744 C C . ARG A 1 92 ? 4.771 4.429 3.059 1.00 94.12 92 ARG A C 1
ATOM 746 O O . ARG A 1 92 ? 4.074 4.623 4.049 1.00 94.12 92 ARG A O 1
ATOM 753 N N . VAL A 1 93 ? 4.490 3.497 2.150 1.00 93.25 93 VAL A N 1
ATOM 754 C CA . VAL A 1 93 ? 3.324 2.607 2.248 1.00 93.25 93 VAL A CA 1
ATOM 755 C C . VAL A 1 93 ? 3.408 1.747 3.508 1.00 93.25 93 VAL A C 1
ATOM 757 O O . VAL A 1 93 ? 2.444 1.681 4.264 1.00 93.25 93 VAL A O 1
ATOM 760 N N . GLN A 1 94 ? 4.577 1.173 3.798 1.00 95.00 94 GLN A N 1
ATOM 761 C CA . GLN A 1 94 ? 4.789 0.391 5.015 1.00 95.00 94 GLN A CA 1
ATOM 762 C C . GLN A 1 94 ? 4.601 1.228 6.287 1.00 95.00 94 GLN A C 1
ATOM 764 O O . GLN A 1 94 ? 4.031 0.754 7.271 1.00 95.00 94 GLN A O 1
ATOM 769 N N . TRP A 1 95 ? 5.067 2.478 6.283 1.00 96.94 95 TRP A N 1
ATOM 770 C CA . TRP A 1 95 ? 4.833 3.393 7.395 1.00 96.94 95 TRP A CA 1
ATOM 771 C C . TRP A 1 95 ? 3.333 3.652 7.603 1.00 96.94 95 TRP A C 1
ATOM 773 O O . TRP A 1 95 ? 2.861 3.534 8.733 1.00 96.94 95 TRP A O 1
ATOM 783 N N . ILE A 1 96 ? 2.578 3.916 6.529 1.00 96.75 96 ILE A N 1
ATOM 784 C CA . ILE A 1 96 ? 1.117 4.092 6.583 1.00 96.75 96 ILE A CA 1
ATOM 785 C C . ILE A 1 96 ? 0.429 2.829 7.124 1.00 96.75 96 ILE A C 1
ATOM 787 O O . ILE A 1 96 ? -0.441 2.930 7.987 1.00 96.75 96 ILE A O 1
ATOM 791 N N . ASP A 1 97 ? 0.839 1.644 6.671 1.00 95.44 97 ASP A N 1
ATOM 792 C CA . ASP A 1 97 ? 0.261 0.368 7.110 1.00 95.44 97 ASP A CA 1
ATOM 793 C C . ASP A 1 97 ? 0.407 0.136 8.609 1.00 95.44 97 ASP A C 1
ATOM 795 O O . ASP A 1 97 ? -0.539 -0.308 9.262 1.00 95.44 97 ASP A O 1
ATOM 799 N N . ASN A 1 98 ? 1.562 0.490 9.173 1.00 97.69 98 ASN A N 1
ATOM 800 C CA . ASN A 1 98 ? 1.768 0.412 10.615 1.00 97.69 98 ASN A CA 1
ATOM 801 C C . ASN A 1 98 ? 0.808 1.348 11.367 1.00 97.69 98 ASN A C 1
ATOM 803 O O . ASN A 1 98 ? 0.225 0.946 12.369 1.00 97.69 98 ASN A O 1
ATOM 807 N N . GLN A 1 99 ? 0.587 2.568 10.864 1.00 97.62 99 GLN A N 1
ATOM 808 C CA . GLN A 1 99 ? -0.367 3.502 11.474 1.00 97.62 99 GLN A CA 1
ATOM 809 C C . GLN A 1 99 ? -1.810 2.980 11.392 1.00 97.62 99 GLN A C 1
ATOM 811 O O . GLN A 1 99 ? -2.525 2.991 12.392 1.00 97.62 99 GLN A O 1
ATOM 816 N N . ILE A 1 100 ? -2.230 2.466 10.229 1.00 96.31 100 ILE A N 1
ATOM 817 C CA . ILE A 1 100 ? -3.552 1.842 10.052 1.00 96.31 100 ILE A CA 1
ATOM 818 C C . ILE A 1 100 ? -3.732 0.693 11.049 1.00 96.31 100 ILE A C 1
ATOM 820 O O . ILE A 1 100 ? -4.760 0.604 11.720 1.00 96.31 100 ILE A O 1
ATOM 824 N N . TYR A 1 101 ? -2.728 -0.177 11.172 1.00 96.31 101 TYR A N 1
ATOM 825 C CA . TYR A 1 101 ? -2.755 -1.306 12.097 1.00 96.31 101 TYR A CA 1
ATOM 826 C C . TYR A 1 101 ? -2.944 -0.858 13.552 1.00 96.31 101 TYR A C 1
ATOM 828 O O . TYR A 1 101 ? -3.768 -1.431 14.270 1.00 96.31 101 TYR A O 1
ATOM 836 N N . ASP A 1 102 ? -2.229 0.182 13.980 1.00 96.62 102 ASP A N 1
ATOM 837 C CA . ASP A 1 102 ? -2.347 0.726 15.332 1.00 96.62 102 ASP A CA 1
ATOM 838 C C . ASP A 1 102 ? -3.762 1.268 15.601 1.00 96.62 102 ASP A C 1
ATOM 840 O O . ASP A 1 102 ? -4.369 0.925 16.622 1.00 96.62 102 ASP A O 1
ATOM 844 N N . PHE A 1 103 ? -4.342 2.026 14.661 1.00 95.50 103 PHE A N 1
ATOM 845 C CA . PHE A 1 103 ? -5.717 2.527 14.783 1.00 95.50 103 PHE A CA 1
ATOM 846 C C . PHE A 1 103 ? -6.747 1.399 14.850 1.00 95.50 103 PHE A C 1
ATOM 848 O O . PHE A 1 103 ? -7.613 1.398 15.727 1.00 95.50 103 PHE A O 1
ATOM 855 N N . LEU A 1 104 ? -6.640 0.401 13.972 1.00 93.81 104 LEU A N 1
ATOM 856 C CA . LEU A 1 104 ? -7.569 -0.728 13.955 1.00 93.81 104 LEU A CA 1
ATOM 857 C C . LEU A 1 104 ? -7.482 -1.568 15.239 1.00 93.81 104 LEU A C 1
ATOM 859 O O . LEU A 1 104 ? -8.506 -2.055 15.728 1.00 93.81 104 LEU A O 1
ATOM 863 N N . ASN A 1 105 ? -6.292 -1.715 15.828 1.00 95.06 105 ASN A N 1
ATOM 864 C CA . ASN A 1 105 ? -6.150 -2.383 17.123 1.00 95.06 105 ASN A CA 1
ATOM 865 C C . ASN A 1 105 ? -6.764 -1.580 18.265 1.00 95.06 105 ASN A C 1
ATOM 867 O O . ASN A 1 105 ? -7.469 -2.163 19.090 1.00 95.06 105 ASN A O 1
ATOM 871 N N . ALA A 1 106 ? -6.558 -0.263 18.293 1.00 94.31 106 ALA A N 1
ATOM 872 C CA . ALA A 1 106 ? -7.199 0.599 19.281 1.00 94.31 106 ALA A CA 1
ATOM 873 C C . ALA A 1 106 ? -8.733 0.491 19.191 1.00 94.31 106 ALA A C 1
ATOM 875 O O . ALA A 1 106 ? -9.400 0.228 20.194 1.00 94.31 106 ALA A O 1
ATOM 876 N N . MET A 1 107 ? -9.292 0.555 17.976 1.00 92.19 107 MET A N 1
ATOM 877 C CA . MET A 1 107 ? -10.728 0.367 17.740 1.00 92.19 107 MET A CA 1
ATOM 878 C C . MET A 1 107 ? -11.236 -0.996 18.224 1.00 92.19 107 MET A C 1
ATOM 880 O O . MET A 1 107 ? -12.319 -1.093 18.809 1.00 92.19 107 MET A O 1
ATOM 884 N N . LYS A 1 108 ? -10.465 -2.064 17.993 1.00 93.44 108 LYS A N 1
ATOM 885 C CA . LYS A 1 108 ? -10.796 -3.416 18.458 1.00 93.44 108 LYS A CA 1
ATOM 886 C C . LYS A 1 108 ? -10.864 -3.483 19.985 1.00 93.44 108 LYS A C 1
ATOM 888 O O . LYS A 1 108 ? -11.792 -4.089 20.526 1.00 93.44 108 LYS A O 1
ATOM 893 N N . GLU A 1 109 ? -9.902 -2.883 20.681 1.00 93.69 109 GLU A N 1
ATOM 894 C CA . GLU A 1 109 ? -9.891 -2.840 22.146 1.00 93.69 109 GLU A CA 1
ATOM 895 C C . GLU A 1 109 ? -11.071 -2.047 22.710 1.00 93.69 109 GLU A C 1
ATOM 897 O O . GLU A 1 109 ? -11.720 -2.501 23.656 1.00 93.69 109 GLU A O 1
ATOM 902 N N . ASP A 1 110 ? -11.381 -0.893 22.125 1.00 92.06 110 ASP A N 1
ATOM 903 C CA . ASP A 1 110 ? -12.484 -0.049 22.581 1.00 92.06 110 ASP A CA 1
ATOM 904 C C . ASP A 1 110 ? -13.840 -0.714 22.345 1.00 92.06 110 ASP A C 1
ATOM 906 O O . ASP A 1 110 ? -14.652 -0.800 23.270 1.00 92.06 110 ASP A O 1
ATOM 910 N N . THR A 1 111 ? -14.030 -1.338 21.182 1.00 91.50 111 THR A N 1
ATOM 911 C CA . THR A 1 111 ? -15.225 -2.145 20.895 1.00 91.50 111 THR A CA 1
ATOM 912 C C . THR A 1 111 ? -15.392 -3.276 21.918 1.00 91.50 111 THR A C 1
ATOM 914 O O . THR A 1 111 ? -16.492 -3.520 22.419 1.00 91.50 111 THR A O 1
ATOM 917 N N . ALA A 1 112 ? -14.307 -3.962 22.299 1.00 91.81 112 ALA A N 1
ATOM 918 C CA . ALA A 1 112 ? -14.367 -5.026 23.301 1.00 91.81 112 ALA A CA 1
ATOM 919 C C . ALA A 1 112 ? -14.775 -4.504 24.694 1.00 91.81 112 ALA A C 1
ATOM 921 O O . ALA A 1 112 ? -15.563 -5.153 25.393 1.00 91.81 112 ALA A O 1
ATOM 922 N N . LYS A 1 113 ? -14.281 -3.323 25.094 1.00 93.31 113 LYS A N 1
ATOM 923 C CA . LYS A 1 113 ? -14.686 -2.658 26.345 1.00 93.31 113 LYS A CA 1
ATOM 924 C C . LYS A 1 113 ? -16.165 -2.276 26.314 1.00 93.31 113 LYS A C 1
ATOM 926 O O . LYS A 1 113 ? -16.872 -2.525 27.292 1.00 93.31 113 LYS A O 1
ATOM 931 N N . GLU A 1 114 ? -16.646 -1.712 25.208 1.00 92.00 114 GLU A N 1
ATOM 932 C CA . GLU A 1 114 ? -18.054 -1.336 25.038 1.00 92.00 114 GLU A CA 1
ATOM 933 C C . GLU A 1 114 ? -18.983 -2.544 25.136 1.00 92.00 114 GLU A C 1
ATOM 935 O O . GLU A 1 114 ? -19.942 -2.527 25.911 1.00 92.00 114 GLU A O 1
ATOM 940 N N . VAL A 1 115 ? -18.654 -3.635 24.441 1.00 89.12 115 VAL A N 1
ATOM 941 C CA . VAL A 1 115 ? -19.404 -4.894 24.518 1.00 89.12 115 VAL A CA 1
ATOM 942 C C . VAL A 1 115 ? -19.452 -5.409 25.959 1.00 89.12 115 VAL A C 1
ATOM 944 O O . VAL A 1 115 ? -20.529 -5.732 26.466 1.00 89.12 115 VAL A O 1
ATOM 947 N N . ALA A 1 116 ? -18.317 -5.434 26.664 1.00 89.38 116 ALA A N 1
ATOM 948 C CA . ALA A 1 116 ? -18.274 -5.850 28.066 1.00 89.38 116 ALA A CA 1
ATOM 949 C C . ALA A 1 116 ? -19.139 -4.954 28.972 1.00 89.38 116 ALA A C 1
ATOM 951 O O . ALA A 1 116 ? -19.826 -5.459 29.866 1.00 89.38 116 ALA A O 1
ATOM 952 N N . ASN A 1 117 ? -19.145 -3.640 28.736 1.00 89.75 117 ASN A N 1
ATOM 953 C CA . ASN A 1 117 ? -19.973 -2.688 29.474 1.00 89.75 117 ASN A CA 1
ATOM 954 C C . ASN A 1 117 ? -21.469 -2.903 29.210 1.00 89.75 117 ASN A C 1
ATOM 956 O O . ASN A 1 117 ? -22.252 -2.923 30.162 1.00 89.75 117 ASN A O 1
ATOM 960 N N . ILE A 1 118 ? -21.865 -3.145 27.957 1.00 89.19 118 ILE A N 1
ATOM 961 C CA . ILE A 1 118 ? -23.245 -3.487 27.589 1.00 89.19 118 ILE A CA 1
ATOM 962 C C . ILE A 1 118 ? -23.679 -4.777 28.297 1.00 89.19 118 ILE A C 1
ATOM 964 O O . ILE A 1 118 ? -24.736 -4.804 28.928 1.00 89.19 118 ILE A O 1
ATOM 968 N N . PHE A 1 119 ? -22.851 -5.826 28.282 1.00 85.38 119 PHE A N 1
ATOM 969 C CA . PHE A 1 119 ? -23.153 -7.076 28.989 1.00 85.38 119 PHE A CA 1
ATOM 970 C C . PHE A 1 119 ? -23.297 -6.883 30.504 1.00 85.38 119 PHE A C 1
ATOM 972 O O . PHE A 1 119 ? -24.231 -7.420 31.105 1.00 85.38 119 PHE A O 1
ATOM 979 N N . ARG A 1 120 ? -22.404 -6.107 31.134 1.00 84.38 120 ARG A N 1
ATOM 980 C CA . ARG A 1 120 ? -22.505 -5.770 32.564 1.00 84.38 120 ARG A CA 1
ATOM 981 C C . ARG A 1 120 ? -23.793 -5.010 32.867 1.00 84.38 120 ARG A C 1
ATOM 983 O O . ARG A 1 120 ? -24.488 -5.384 33.806 1.00 84.38 120 ARG A O 1
ATOM 990 N N . SER A 1 121 ? -24.123 -4.007 32.055 1.00 82.38 121 SER A N 1
ATOM 991 C CA . SER A 1 121 ? -25.352 -3.220 32.176 1.00 82.38 121 SER A CA 1
ATOM 992 C C . SER A 1 121 ? -26.592 -4.118 32.095 1.00 82.38 121 SER A C 1
ATOM 994 O O . SER A 1 121 ? -27.390 -4.160 33.029 1.00 82.38 121 SER A O 1
ATOM 996 N N . ILE A 1 122 ? -26.703 -4.956 31.057 1.00 80.31 122 ILE A N 1
ATOM 997 C CA . ILE A 1 122 ? -27.819 -5.904 30.893 1.00 80.31 122 ILE A CA 1
ATOM 998 C C . ILE A 1 122 ? -27.957 -6.830 32.111 1.00 80.31 122 ILE A C 1
ATOM 1000 O O . ILE A 1 122 ? -29.068 -7.069 32.585 1.00 80.31 122 ILE A O 1
ATOM 1004 N N . ASN A 1 123 ? -26.847 -7.347 32.643 1.00 74.38 123 ASN A N 1
ATOM 1005 C CA . ASN A 1 123 ? -26.874 -8.228 33.811 1.00 74.38 123 ASN A CA 1
ATOM 1006 C C . ASN A 1 123 ? -27.248 -7.495 35.109 1.00 74.38 123 ASN A C 1
ATOM 1008 O O . ASN A 1 123 ? -27.927 -8.082 35.948 1.00 74.38 123 ASN A O 1
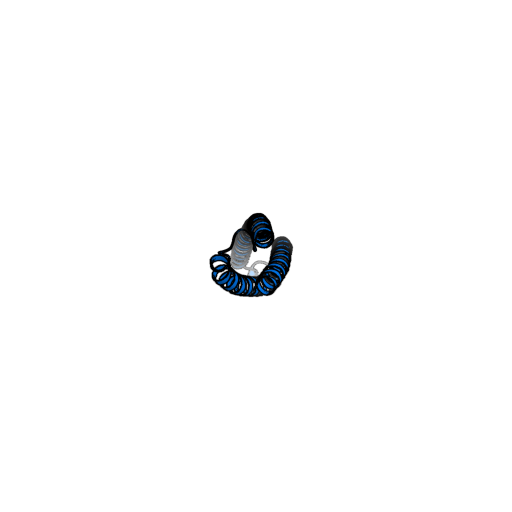ATOM 1012 N N . GLN A 1 124 ? -26.869 -6.222 35.263 1.00 71.88 124 GLN A N 1
ATOM 1013 C CA . GLN A 1 124 ? -27.313 -5.389 36.384 1.00 71.88 124 GLN A CA 1
ATOM 1014 C C . GLN A 1 124 ? -28.830 -5.172 36.339 1.00 71.88 124 GLN A C 1
ATOM 1016 O O . GLN A 1 124 ? -29.494 -5.337 37.359 1.00 71.88 124 GLN A O 1
ATOM 1021 N N . PHE A 1 125 ? -29.405 -4.897 35.164 1.00 64.88 125 PHE A N 1
ATOM 1022 C CA . PHE A 1 125 ? -30.852 -4.700 35.017 1.00 64.88 125 PHE A CA 1
ATOM 1023 C C . PHE A 1 125 ? -31.675 -5.988 35.165 1.00 64.88 125 PHE A C 1
ATOM 1025 O O . PHE A 1 125 ? -32.804 -5.925 35.641 1.00 64.88 125 PHE A O 1
ATOM 1032 N N . LYS A 1 126 ? -31.122 -7.167 34.842 1.00 62.41 126 LYS A N 1
ATOM 1033 C CA . LYS A 1 126 ? -31.794 -8.463 35.073 1.00 62.41 126 LYS A CA 1
ATOM 1034 C C . LYS A 1 126 ? -31.999 -8.805 36.556 1.00 62.41 126 LYS A C 1
ATOM 1036 O O . LYS A 1 126 ? -32.855 -9.629 36.859 1.00 62.41 126 LYS A O 1
ATOM 1041 N N . GLY A 1 127 ? -31.223 -8.203 37.461 1.00 57.59 127 GLY A N 1
ATOM 1042 C CA . GLY A 1 127 ? -31.367 -8.370 38.913 1.00 57.59 127 GLY A CA 1
ATOM 1043 C C . GLY A 1 127 ? -32.317 -7.368 39.578 1.00 57.59 127 GLY A C 1
ATOM 1044 O O . GLY A 1 127 ? -32.657 -7.548 40.745 1.00 57.59 127 GLY A O 1
ATOM 1045 N N . TYR A 1 128 ? -32.755 -6.326 38.862 1.00 54.25 128 TYR A N 1
ATOM 1046 C CA . TYR A 1 128 ? -33.738 -5.373 39.372 1.00 54.25 128 TYR A CA 1
ATOM 1047 C C . TYR A 1 128 ? -35.151 -5.904 39.141 1.00 54.25 128 TYR A C 1
ATOM 1049 O O . TYR A 1 128 ? -35.696 -5.830 38.040 1.00 54.25 128 TYR A O 1
ATOM 1057 N N . ASP A 1 129 ? -35.764 -6.413 40.206 1.00 57.34 129 ASP A N 1
ATOM 1058 C CA . ASP A 1 129 ? -37.192 -6.694 40.218 1.00 57.34 129 ASP A CA 1
ATOM 1059 C C . ASP A 1 129 ? -37.980 -5.372 40.240 1.00 57.34 129 ASP A C 1
ATOM 1061 O O . ASP A 1 129 ? -38.205 -4.753 41.288 1.00 57.34 129 ASP A O 1
ATOM 1065 N N . LEU A 1 130 ? -38.404 -4.933 39.052 1.00 57.41 130 LEU A N 1
ATOM 1066 C CA . LEU A 1 130 ? -39.279 -3.773 38.851 1.00 57.41 130 LEU A CA 1
ATOM 1067 C C . LEU A 1 130 ? -40.665 -3.954 39.505 1.00 57.41 130 LEU A C 1
ATOM 1069 O O . LEU A 1 130 ? -41.440 -3.000 39.540 1.00 57.41 130 LEU A O 1
ATOM 1073 N N . SER A 1 131 ? -40.989 -5.131 40.061 1.00 55.72 131 SER A N 1
ATOM 1074 C CA . SER A 1 131 ? -42.231 -5.353 40.814 1.00 55.72 131 SER A CA 1
ATOM 1075 C C . SER A 1 131 ? -42.228 -4.727 42.218 1.00 55.72 131 SER A C 1
ATOM 1077 O O . SER A 1 131 ? -43.294 -4.561 42.819 1.00 55.72 131 SER A O 1
ATOM 1079 N N . SER A 1 132 ? -41.055 -4.332 42.729 1.00 52.47 132 SER A N 1
ATOM 1080 C CA . SER A 1 132 ? -4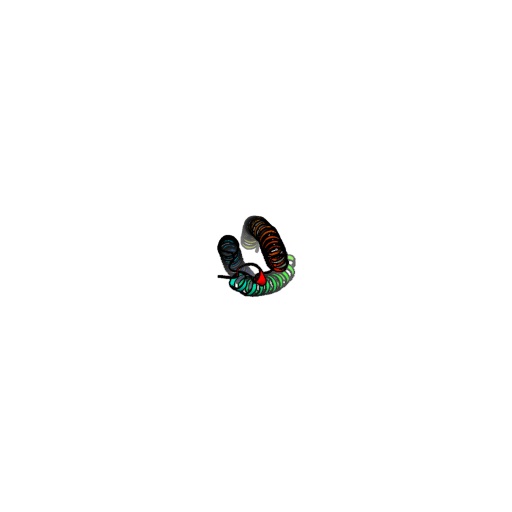0.900 -3.700 44.048 1.00 52.47 132 SER A CA 1
ATOM 1081 C C . SER A 1 132 ? -41.217 -2.199 44.067 1.00 52.47 132 SER A C 1
ATOM 1083 O O . SER A 1 132 ? -41.436 -1.635 45.138 1.00 52.47 132 SER A O 1
ATOM 1085 N N . VAL A 1 133 ? -41.348 -1.552 42.901 1.00 54.00 133 VAL A N 1
ATOM 1086 C CA . VAL A 1 133 ? -41.843 -0.170 42.800 1.00 54.00 133 VAL A CA 1
ATOM 1087 C C . VAL A 1 133 ? -43.375 -0.195 42.736 1.00 54.00 133 VAL A C 1
ATOM 1089 O O . VAL A 1 133 ? -43.988 0.046 41.697 1.00 54.00 133 VAL A O 1
ATOM 1092 N N . LYS A 1 134 ? -44.027 -0.534 43.855 1.00 44.06 134 LYS A N 1
ATOM 1093 C CA . LYS A 1 134 ? -45.457 -0.243 44.032 1.00 44.06 134 LYS A CA 1
ATOM 1094 C C . LYS A 1 134 ? -45.623 1.193 44.546 1.00 44.06 134 LYS A C 1
ATOM 1096 O O . LYS A 1 134 ? -45.022 1.547 45.551 1.00 44.06 134 LYS A O 1
ATOM 1101 N N . LYS A 1 135 ? -46.428 1.933 43.770 1.00 45.62 135 LYS A N 1
ATOM 1102 C CA . LYS A 1 135 ? -47.042 3.265 43.948 1.00 45.62 135 LYS A CA 1
ATOM 1103 C C . LYS A 1 135 ? -47.023 3.879 45.343 1.00 45.62 135 LYS A C 1
ATOM 1105 O O . LYS A 1 135 ? -47.495 3.196 46.276 1.00 45.62 135 LYS A O 1
#

Secondary structure (DSSP, 8-state):
-HHHHHHHHHHHHHHHHHHHHHHHHHHHHHHTT-HHHHHHHHHHHHHHHHHHHHHHHHHHHHGGG---TTTSHHHHHHHHHHHHHHHHHHHHHHHHHHHHHHHHHHHHHHHHHHHHHHHHHHHHHHT--GGG---

pLDDT: mean 87.63, std 11.87, range [44.06, 97.69]